Protein AF-A0A0F5PPJ8-F1 (afdb_monomer_lite)

Radius of gyration: 13.31 Å; chains: 1; bounding box: 26×29×36 Å

Sequence (64 aa):
MTEDILAMADWIKNKGFTHIAMESTGSYWKPIYNILEIERLNPMIVNANHIKNVPGRKTDVKDV

Secondary structure (DSSP, 8-state):
-HHHHHHHHHHHHHHT---EEEE-SSSTHHHHHHHHHHTT--EEEE-HHHHTT--S--------

Organism: NCBI:txid391606

Foldseek 3Di:
DLVVLVVVLVVCVVVPDQEAEDEPPDDVCVSSVVVCVVSVNPYHYDHPVVVVPDPDDDPVPDDD

pLDDT: mean 74.64, std 16.35, range [40.81, 91.38]

InterPro domains:
  IPR002525 Transposase IS110-like, N-terminal [PF01548] (4-63)

Structure (mmCIF, N/CA/C/O backbone):
data_AF-A0A0F5PPJ8-F1
#
_entry.id   AF-A0A0F5PPJ8-F1
#
loop_
_atom_site.group_PDB
_atom_site.id
_atom_site.type_symbol
_atom_site.label_atom_id
_atom_site.label_alt_id
_atom_site.label_comp_id
_atom_site.label_asym_id
_atom_site.label_entity_id
_atom_site.label_seq_id
_atom_site.pdbx_PDB_ins_code
_atom_site.Cartn_x
_atom_site.Cartn_y
_atom_site.Cartn_z
_atom_site.occupancy
_atom_site.B_iso_or_equiv
_atom_site.auth_seq_id
_atom_site.auth_comp_id
_atom_site.auth_asym_id
_atom_site.auth_atom_id
_atom_site.pdbx_PDB_model_num
ATOM 1 N N . MET A 1 1 ? 4.357 14.211 0.628 1.00 67.75 1 MET A N 1
ATOM 2 C CA . MET A 1 1 ? 4.560 12.754 0.420 1.00 67.75 1 MET A CA 1
ATOM 3 C C . MET A 1 1 ? 3.859 11.929 1.491 1.00 67.75 1 MET A C 1
ATOM 5 O O . MET A 1 1 ? 2.979 11.168 1.129 1.00 67.75 1 MET A O 1
ATOM 9 N N . THR A 1 2 ? 4.188 12.051 2.784 1.00 83.31 2 THR A N 1
ATOM 10 C CA . THR A 1 2 ? 3.467 11.303 3.841 1.00 83.31 2 THR A CA 1
ATOM 11 C C . THR A 1 2 ? 2.012 11.756 3.990 1.00 83.31 2 THR A C 1
ATOM 13 O O . THR A 1 2 ? 1.125 10.915 4.085 1.00 83.31 2 THR A O 1
ATOM 16 N N . GLU A 1 3 ? 1.759 13.067 3.945 1.00 88.06 3 GLU A N 1
ATOM 17 C CA . GLU A 1 3 ? 0.405 13.640 4.022 1.00 88.06 3 GLU A CA 1
ATOM 18 C C . GLU A 1 3 ? -0.497 13.152 2.881 1.00 88.06 3 GLU A C 1
ATOM 20 O O . GLU A 1 3 ? -1.643 12.780 3.115 1.00 88.06 3 GLU A O 1
ATOM 25 N N . ASP A 1 4 ? 0.045 13.051 1.665 1.00 88.25 4 ASP A N 1
ATOM 26 C CA . ASP A 1 4 ? -0.686 12.549 0.497 1.00 88.25 4 ASP A CA 1
ATOM 27 C C . ASP A 1 4 ? -1.071 11.067 0.647 1.00 88.25 4 ASP A C 1
ATOM 29 O O . ASP A 1 4 ? -2.178 10.667 0.285 1.00 88.25 4 ASP A O 1
ATOM 33 N N . ILE A 1 5 ? -0.180 10.241 1.213 1.00 86.50 5 ILE A N 1
ATOM 34 C CA . ILE A 1 5 ? -0.448 8.811 1.436 1.00 86.50 5 ILE A CA 1
ATOM 35 C C . ILE A 1 5 ? -1.492 8.620 2.545 1.00 86.50 5 ILE A C 1
ATOM 37 O O . ILE A 1 5 ? -2.343 7.738 2.434 1.00 86.50 5 ILE A O 1
ATOM 41 N N . LEU A 1 6 ? -1.467 9.456 3.586 1.00 89.19 6 LEU A N 1
ATOM 42 C CA . LEU A 1 6 ? -2.490 9.448 4.635 1.00 89.19 6 LEU A CA 1
ATOM 43 C C . LEU A 1 6 ? -3.857 9.863 4.081 1.00 89.19 6 LEU A C 1
ATOM 45 O O . LEU A 1 6 ? -4.837 9.150 4.286 1.00 89.19 6 LEU A O 1
ATOM 49 N N . ALA A 1 7 ? -3.914 10.940 3.291 1.00 91.38 7 ALA A N 1
ATOM 50 C CA . ALA A 1 7 ? -5.143 11.367 2.625 1.00 91.38 7 ALA A CA 1
ATOM 51 C C . ALA A 1 7 ? -5.708 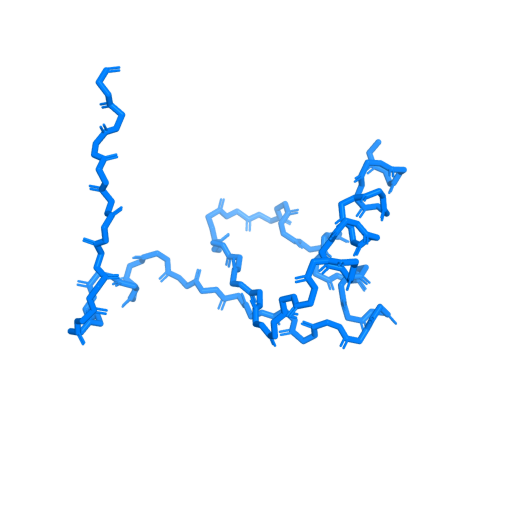10.275 1.698 1.00 91.38 7 ALA A C 1
ATOM 53 O O . ALA A 1 7 ? -6.919 10.044 1.663 1.00 91.38 7 ALA A O 1
ATOM 54 N N . MET A 1 8 ? -4.836 9.552 0.987 1.00 89.25 8 MET A N 1
ATOM 55 C CA . MET A 1 8 ? -5.226 8.386 0.194 1.00 89.25 8 MET A CA 1
ATOM 56 C C . MET A 1 8 ? -5.797 7.266 1.075 1.00 89.25 8 MET A C 1
ATOM 58 O O . MET A 1 8 ? -6.852 6.722 0.753 1.00 89.25 8 MET A O 1
ATOM 62 N N . ALA A 1 9 ? -5.140 6.920 2.184 1.00 87.94 9 ALA A N 1
ATOM 63 C CA . ALA A 1 9 ? -5.620 5.878 3.091 1.00 87.94 9 ALA A CA 1
ATOM 64 C C . ALA A 1 9 ? -6.993 6.230 3.689 1.00 87.94 9 ALA A C 1
ATOM 66 O O . ALA A 1 9 ? -7.883 5.377 3.732 1.00 87.94 9 ALA A O 1
ATOM 67 N N . ASP A 1 10 ? -7.211 7.489 4.074 1.00 89.94 10 ASP A N 1
ATOM 68 C CA . ASP A 1 10 ? -8.520 7.977 4.516 1.00 89.94 10 ASP A CA 1
ATOM 69 C C . ASP A 1 10 ? -9.574 7.900 3.417 1.00 89.94 10 ASP A C 1
ATOM 71 O O . ASP A 1 10 ? -10.698 7.456 3.666 1.00 89.94 10 ASP A O 1
ATOM 75 N N . TRP A 1 11 ? -9.233 8.261 2.184 1.00 90.31 11 TRP A N 1
ATOM 76 C CA . TRP A 1 11 ? -10.151 8.116 1.058 1.00 90.31 11 TRP A CA 1
ATOM 77 C C . TRP A 1 11 ? -10.556 6.653 0.832 1.00 90.31 11 TRP A C 1
ATOM 79 O O . TRP A 1 11 ? -11.741 6.361 0.662 1.00 90.31 11 TRP A O 1
ATOM 89 N N . ILE A 1 12 ? -9.600 5.723 0.901 1.00 86.38 12 ILE A N 1
ATOM 90 C CA . ILE A 1 12 ? -9.854 4.288 0.727 1.00 86.38 12 ILE A CA 1
ATOM 91 C C . ILE A 1 12 ? -10.764 3.753 1.841 1.00 86.38 12 ILE A C 1
ATOM 93 O O . ILE A 1 12 ? -11.756 3.080 1.542 1.00 86.38 12 ILE A O 1
ATOM 97 N N . LYS A 1 13 ? -10.478 4.095 3.107 1.00 84.56 13 LYS A N 1
ATOM 98 C CA . LYS A 1 13 ? -11.311 3.724 4.267 1.00 84.56 13 LYS A CA 1
ATOM 99 C C . LYS A 1 13 ? -12.746 4.218 4.099 1.00 84.56 13 LYS A C 1
ATOM 101 O O . LYS A 1 13 ? -13.687 3.444 4.257 1.00 84.56 13 LYS A O 1
ATOM 106 N N . ASN A 1 14 ? -12.917 5.482 3.711 1.00 88.50 14 ASN A N 1
ATOM 107 C CA . ASN A 1 14 ? -14.237 6.093 3.532 1.00 88.50 14 ASN A CA 1
ATOM 108 C C . ASN A 1 14 ? -15.045 5.480 2.379 1.00 88.50 14 ASN A C 1
ATOM 110 O O . ASN A 1 14 ? -16.274 5.524 2.393 1.00 88.50 14 ASN A O 1
ATOM 114 N N . LYS A 1 15 ? -14.381 4.912 1.369 1.00 86.56 15 LYS A N 1
ATOM 115 C CA . LYS A 1 15 ? -15.040 4.254 0.232 1.00 86.56 15 LYS A CA 1
ATOM 116 C C . LYS A 1 15 ? -15.387 2.785 0.486 1.00 86.56 15 LYS A C 1
ATOM 118 O O . LYS A 1 15 ? -16.112 2.208 -0.320 1.00 86.56 15 LYS A O 1
ATOM 123 N N . GLY A 1 16 ? -14.919 2.194 1.587 1.00 81.56 16 GLY A N 1
ATOM 124 C CA . GLY A 1 16 ? -15.239 0.813 1.957 1.00 81.56 16 GLY A CA 1
ATOM 125 C C . GLY A 1 16 ? -14.576 -0.237 1.062 1.00 81.56 16 GLY A C 1
ATOM 126 O O . GLY A 1 16 ? -15.128 -1.321 0.871 1.00 81.56 16 GLY A O 1
ATOM 127 N N . PHE A 1 17 ? -13.413 0.070 0.482 1.00 79.50 17 PHE A N 1
ATOM 128 C CA . PHE A 1 17 ? -12.657 -0.929 -0.269 1.00 79.50 17 PHE A CA 1
ATOM 129 C C . PHE A 1 17 ? -12.187 -2.053 0.658 1.00 79.50 17 PHE A C 1
ATOM 131 O O . PHE A 1 17 ? -11.675 -1.808 1.746 1.00 79.50 17 PHE A O 1
ATOM 138 N N . THR A 1 18 ? -12.350 -3.294 0.208 1.00 76.00 18 THR A N 1
ATOM 139 C CA . THR A 1 18 ? -12.022 -4.491 0.997 1.00 76.00 18 THR A CA 1
ATOM 140 C C . THR A 1 18 ? -10.649 -5.070 0.676 1.00 76.00 18 THR A C 1
ATOM 142 O O . THR A 1 18 ? -10.099 -5.805 1.488 1.00 76.00 18 THR A O 1
ATOM 145 N N . HIS A 1 19 ? -10.108 -4.764 -0.506 1.00 78.25 19 HIS A N 1
ATOM 146 C CA . HIS A 1 19 ? -8.843 -5.302 -0.997 1.00 78.25 19 HIS A CA 1
ATOM 147 C C . HIS A 1 19 ? -8.074 -4.209 -1.737 1.00 78.25 19 HIS A C 1
ATOM 149 O O . HIS A 1 19 ? -8.650 -3.495 -2.561 1.00 78.25 19 HIS A O 1
ATOM 155 N N . ILE A 1 20 ? -6.772 -4.107 -1.473 1.00 84.00 20 ILE A N 1
ATOM 156 C CA . ILE A 1 20 ? -5.871 -3.169 -2.146 1.00 84.00 20 ILE A CA 1
ATOM 157 C C . ILE A 1 20 ? -4.743 -3.975 -2.770 1.00 84.00 20 ILE A C 1
ATOM 159 O O . ILE A 1 20 ? -4.049 -4.707 -2.073 1.00 84.00 20 ILE A O 1
ATOM 163 N N . ALA A 1 21 ? -4.541 -3.826 -4.075 1.00 84.56 21 ALA A N 1
ATOM 164 C CA . ALA A 1 21 ? -3.442 -4.456 -4.791 1.00 84.56 21 ALA A CA 1
ATOM 165 C C . ALA A 1 21 ? -2.486 -3.377 -5.310 1.00 84.56 21 ALA A C 1
ATOM 167 O O . ALA A 1 21 ? -2.921 -2.429 -5.961 1.00 84.56 21 ALA A O 1
ATOM 168 N N . MET A 1 22 ? -1.191 -3.517 -5.028 1.00 84.12 22 MET A N 1
ATOM 169 C CA . MET A 1 22 ? -0.148 -2.600 -5.489 1.00 84.12 22 MET A CA 1
ATOM 170 C C . MET A 1 22 ? 0.825 -3.307 -6.417 1.00 84.12 22 MET A C 1
ATOM 172 O O . MET A 1 22 ? 1.367 -4.365 -6.092 1.00 84.12 22 MET A O 1
ATOM 176 N N . GLU A 1 23 ? 1.067 -2.694 -7.567 1.00 81.50 23 GLU A N 1
ATOM 177 C CA . GLU A 1 23 ? 1.983 -3.223 -8.563 1.00 81.50 23 GLU A CA 1
ATOM 178 C C . GLU A 1 23 ? 3.438 -3.166 -8.072 1.00 81.50 23 GLU A C 1
ATOM 180 O O . GLU A 1 23 ? 3.944 -2.124 -7.658 1.00 81.50 23 GLU A O 1
ATOM 185 N N . SER A 1 24 ? 4.134 -4.302 -8.131 1.00 72.00 24 SER A N 1
ATOM 186 C CA . SER A 1 24 ? 5.523 -4.447 -7.672 1.00 72.00 24 SER A CA 1
ATOM 187 C C . SER A 1 24 ? 6.570 -3.926 -8.674 1.00 72.00 24 SER A C 1
ATOM 189 O O . SER A 1 24 ? 7.696 -4.420 -8.725 1.00 72.00 24 SER A O 1
ATOM 191 N N . THR A 1 25 ? 6.240 -2.941 -9.509 1.00 67.00 25 THR A N 1
ATOM 192 C CA . THR A 1 25 ? 7.180 -2.344 -10.472 1.00 67.00 25 THR A CA 1
ATOM 193 C C . THR A 1 25 ? 8.037 -1.260 -9.803 1.00 67.00 25 THR A C 1
ATOM 195 O O . THR A 1 25 ? 7.978 -0.082 -10.131 1.00 67.00 25 THR A O 1
ATOM 198 N N . GLY A 1 26 ? 8.853 -1.650 -8.814 1.00 7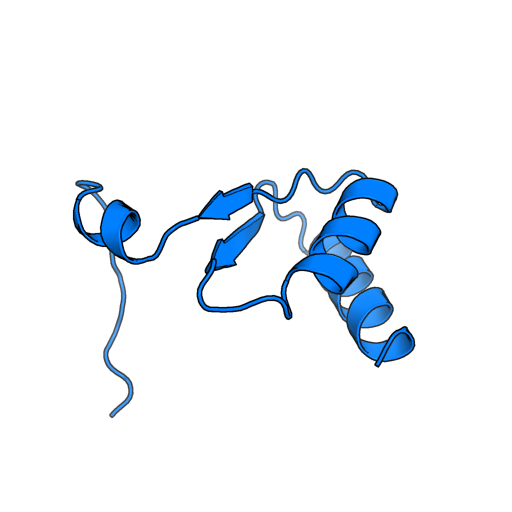1.06 26 GLY A N 1
ATOM 199 C CA . GLY A 1 26 ? 9.828 -0.771 -8.144 1.00 71.06 26 GLY A CA 1
ATOM 200 C C . GLY A 1 26 ? 9.858 -0.906 -6.617 1.00 71.06 26 GLY A C 1
ATOM 201 O O . GLY A 1 26 ? 9.283 -1.832 -6.061 1.00 71.06 26 GLY A O 1
ATOM 202 N N . SER A 1 27 ? 10.545 0.011 -5.917 1.00 76.56 27 SER A N 1
ATOM 203 C CA . SER A 1 27 ? 10.592 0.063 -4.434 1.00 76.56 27 SER A CA 1
ATOM 204 C C . SER A 1 27 ? 9.649 1.104 -3.807 1.00 76.56 27 SER A C 1
ATOM 206 O O . SER A 1 27 ? 9.552 1.174 -2.582 1.00 76.56 27 SER A O 1
ATOM 208 N N . TYR A 1 28 ? 8.944 1.898 -4.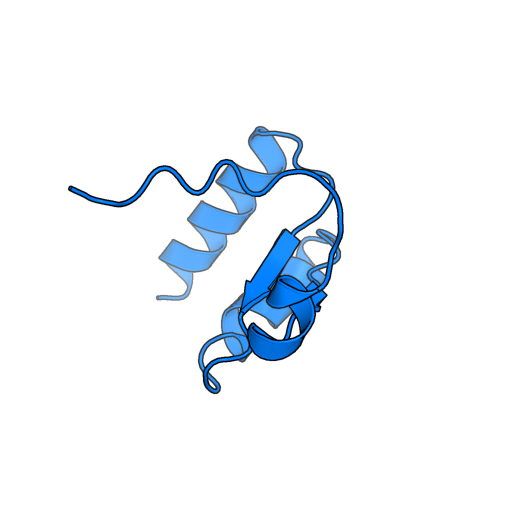619 1.00 78.62 28 TYR A N 1
ATOM 209 C CA . TYR A 1 28 ? 8.086 3.001 -4.158 1.00 78.62 28 TYR A CA 1
ATOM 210 C C . TYR A 1 28 ? 6.828 2.549 -3.402 1.00 78.62 28 TYR A C 1
ATOM 212 O O . TYR A 1 28 ? 6.233 3.344 -2.681 1.00 78.62 28 TYR A O 1
ATOM 220 N N . TRP A 1 29 ? 6.452 1.271 -3.500 1.00 85.19 29 TRP A N 1
ATOM 221 C CA . TRP A 1 29 ? 5.318 0.709 -2.766 1.00 85.19 29 TRP A CA 1
ATOM 222 C C . TRP A 1 29 ? 5.573 0.592 -1.259 1.00 85.19 29 TRP A C 1
ATOM 224 O O . TRP A 1 29 ? 4.618 0.580 -0.495 1.00 85.19 29 TRP A O 1
ATOM 234 N N . LYS A 1 30 ? 6.832 0.527 -0.803 1.00 86.75 30 LYS A N 1
ATOM 235 C CA . LYS A 1 30 ? 7.178 0.304 0.615 1.00 86.75 30 LYS A CA 1
ATOM 236 C C . LYS A 1 30 ? 6.541 1.318 1.582 1.00 86.75 30 LYS A C 1
ATOM 238 O O . LYS A 1 30 ? 5.872 0.881 2.515 1.00 86.75 30 LYS A O 1
ATOM 243 N N . PRO A 1 31 ? 6.691 2.648 1.396 1.00 87.50 31 PRO A N 1
ATOM 244 C CA . PRO A 1 31 ? 6.060 3.621 2.292 1.00 87.50 31 PRO A CA 1
ATOM 245 C C . PRO A 1 31 ? 4.527 3.557 2.261 1.00 87.50 31 PRO A C 1
ATOM 247 O O . PRO A 1 31 ? 3.890 3.764 3.289 1.00 87.50 31 PRO A O 1
ATOM 250 N N . ILE A 1 32 ? 3.940 3.226 1.108 1.00 86.81 32 ILE A N 1
ATOM 251 C CA . ILE A 1 32 ? 2.489 3.100 0.948 1.00 86.81 32 ILE A CA 1
ATOM 252 C C . ILE A 1 32 ? 1.982 1.851 1.678 1.00 86.81 32 ILE A C 1
ATOM 254 O O . ILE A 1 32 ? 1.046 1.931 2.465 1.00 86.81 32 ILE A O 1
ATOM 258 N N . TYR A 1 33 ? 2.650 0.714 1.480 1.00 88.12 33 TYR A N 1
ATOM 259 C CA . TYR A 1 33 ? 2.347 -0.556 2.136 1.00 88.12 33 TYR A CA 1
ATOM 260 C C . TYR A 1 33 ? 2.381 -0.430 3.655 1.00 88.12 33 TYR A C 1
ATOM 262 O O . TYR A 1 33 ? 1.439 -0.850 4.317 1.00 88.12 33 TYR A O 1
ATOM 270 N N . ASN A 1 34 ? 3.412 0.220 4.198 1.00 89.25 34 ASN A N 1
ATOM 271 C CA . ASN A 1 34 ? 3.542 0.412 5.639 1.00 89.25 34 ASN A CA 1
ATOM 272 C C . ASN A 1 34 ? 2.357 1.191 6.227 1.00 89.25 34 ASN A C 1
ATOM 274 O O . ASN A 1 34 ? 1.830 0.807 7.266 1.00 89.25 34 ASN A O 1
ATOM 278 N N . ILE A 1 35 ? 1.920 2.268 5.566 1.00 89.56 35 ILE A N 1
ATOM 279 C CA . ILE A 1 35 ? 0.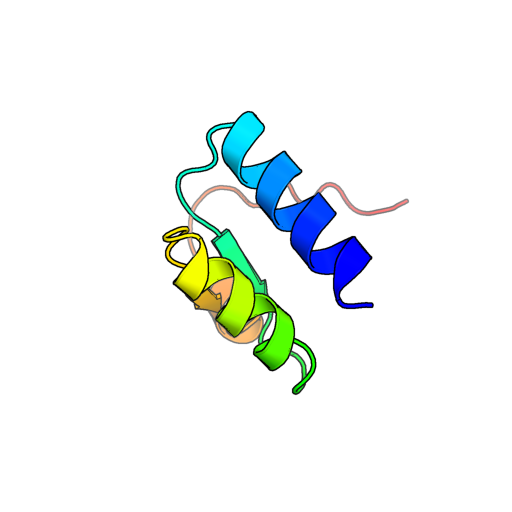779 3.066 6.036 1.00 89.56 35 ILE A CA 1
ATOM 280 C C . ILE A 1 35 ? -0.520 2.263 5.919 1.00 89.56 35 ILE A C 1
ATOM 282 O O . ILE A 1 35 ? -1.296 2.220 6.865 1.00 89.56 35 ILE A O 1
ATOM 286 N N . LEU A 1 36 ? -0.739 1.570 4.802 1.00 88.06 36 LEU A N 1
ATOM 287 C CA . LEU A 1 36 ? -1.938 0.750 4.611 1.00 88.06 36 LEU A CA 1
ATOM 288 C C . LEU A 1 36 ? -2.021 -0.426 5.604 1.00 88.06 36 LEU A C 1
ATOM 290 O O . LEU A 1 36 ? -3.117 -0.762 6.049 1.00 88.06 36 LEU A O 1
ATOM 294 N N . GLU A 1 37 ? -0.892 -1.029 5.988 1.00 87.38 37 GLU A N 1
ATOM 295 C CA . GLU A 1 37 ? -0.841 -2.030 7.065 1.00 87.38 37 GLU A CA 1
ATOM 296 C C . GLU A 1 37 ? -1.198 -1.435 8.429 1.00 87.38 37 GLU A C 1
ATOM 298 O O . GLU A 1 37 ? -2.005 -2.018 9.154 1.00 87.38 37 GLU A O 1
ATOM 303 N N . ILE A 1 38 ? -0.654 -0.259 8.770 1.00 88.69 38 ILE A N 1
ATOM 304 C CA . ILE A 1 38 ? -0.985 0.450 10.020 1.00 88.69 38 ILE A CA 1
ATOM 305 C C . ILE A 1 38 ? -2.488 0.762 10.081 1.00 88.69 38 ILE A C 1
ATOM 307 O O . ILE A 1 38 ? -3.124 0.572 11.118 1.00 88.69 38 ILE A O 1
ATOM 311 N N . GLU A 1 39 ? -3.069 1.157 8.950 1.00 86.50 39 GLU A N 1
ATOM 312 C CA . GLU A 1 39 ? -4.497 1.447 8.790 1.00 86.50 39 GLU A CA 1
ATOM 313 C C . GLU A 1 39 ? -5.378 0.184 8.680 1.00 86.50 39 GLU A C 1
ATOM 315 O O . GLU A 1 39 ? -6.590 0.290 8.495 1.00 86.50 39 GLU A O 1
ATOM 320 N N . ARG A 1 40 ? -4.797 -1.019 8.828 1.00 85.00 40 ARG A N 1
ATOM 321 C CA . ARG A 1 40 ? -5.482 -2.328 8.773 1.00 85.00 40 ARG A CA 1
ATOM 322 C C . ARG A 1 40 ? -6.227 -2.590 7.461 1.00 85.00 40 ARG A C 1
ATOM 324 O O . ARG A 1 40 ? -7.256 -3.265 7.444 1.00 85.00 40 ARG A O 1
ATOM 331 N N . LEU A 1 41 ? -5.693 -2.079 6.355 1.00 83.88 41 LEU A N 1
ATOM 332 C CA . LEU A 1 41 ? -6.289 -2.181 5.021 1.00 83.88 41 LEU A CA 1
ATOM 333 C C . LEU A 1 41 ? -5.797 -3.387 4.198 1.00 83.88 41 LEU A C 1
ATOM 335 O O . LEU A 1 41 ? -6.162 -3.508 3.031 1.00 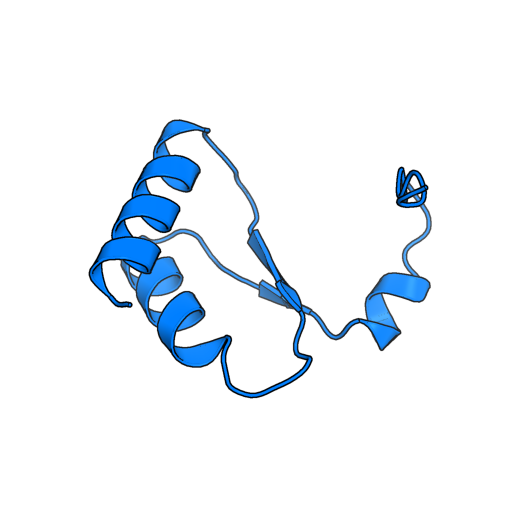83.88 41 LEU A O 1
ATOM 339 N N . ASN A 1 42 ? -4.990 -4.278 4.788 1.00 82.50 42 ASN A N 1
ATOM 340 C CA . ASN A 1 42 ? -4.499 -5.530 4.187 1.00 82.50 42 ASN A CA 1
ATOM 341 C C . ASN A 1 42 ? -4.018 -5.385 2.721 1.00 82.50 42 ASN A C 1
ATOM 343 O O . ASN A 1 42 ? -4.564 -6.034 1.821 1.00 82.50 42 ASN A O 1
ATOM 347 N N . PRO A 1 43 ? -3.023 -4.522 2.444 1.00 87.94 43 PRO A N 1
ATOM 348 C CA . PRO A 1 43 ? -2.494 -4.354 1.096 1.00 87.94 43 PRO A CA 1
ATOM 349 C C . PRO A 1 43 ? -1.811 -5.631 0.585 1.00 87.94 43 PRO A C 1
ATOM 351 O O . PRO A 1 43 ? -1.122 -6.333 1.319 1.00 87.94 43 PRO A O 1
ATOM 354 N N . MET A 1 44 ? -1.939 -5.901 -0.711 1.00 86.62 44 MET A N 1
ATOM 355 C CA . MET A 1 44 ? -1.289 -7.014 -1.400 1.00 86.62 44 MET A CA 1
ATOM 356 C C . MET A 1 44 ? -0.317 -6.479 -2.447 1.00 86.62 44 MET A C 1
ATOM 358 O O . MET A 1 44 ? -0.691 -5.674 -3.299 1.00 86.62 44 MET A O 1
ATOM 362 N N . ILE A 1 45 ? 0.928 -6.952 -2.428 1.00 84.12 45 ILE A N 1
ATOM 363 C CA . ILE A 1 45 ? 1.883 -6.663 -3.501 1.00 84.12 45 ILE A CA 1
ATOM 364 C C . ILE A 1 45 ? 1.685 -7.682 -4.618 1.00 84.12 45 ILE A C 1
ATOM 366 O O . ILE A 1 45 ? 1.835 -8.886 -4.416 1.00 84.12 45 ILE A O 1
ATOM 370 N N . VAL A 1 46 ? 1.357 -7.196 -5.809 1.00 80.25 46 VAL A N 1
ATOM 371 C CA . VAL A 1 46 ? 1.079 -8.017 -6.986 1.00 80.25 46 VAL A CA 1
ATOM 372 C C . VAL A 1 46 ? 2.141 -7.777 -8.048 1.00 80.25 46 VAL A C 1
ATOM 374 O O . VAL A 1 46 ? 2.486 -6.646 -8.389 1.00 80.25 46 VAL A O 1
ATOM 377 N N . ASN A 1 47 ? 2.689 -8.858 -8.595 1.00 75.00 47 ASN A N 1
ATOM 378 C CA . ASN A 1 47 ? 3.558 -8.763 -9.759 1.00 75.00 47 ASN A CA 1
ATOM 379 C C . ASN A 1 47 ? 2.675 -8.624 -11.011 1.00 75.00 47 ASN A C 1
ATOM 381 O O . ASN A 1 47 ? 1.868 -9.513 -11.289 1.00 75.00 47 ASN A O 1
ATOM 385 N N . ALA A 1 48 ? 2.832 -7.539 -11.778 1.00 60.34 48 ALA A N 1
ATOM 386 C CA . ALA A 1 48 ? 2.073 -7.292 -13.010 1.00 60.34 48 ALA A CA 1
ATOM 387 C C . ALA A 1 48 ? 2.177 -8.441 -14.029 1.00 60.34 48 ALA A C 1
ATOM 389 O O . ALA A 1 48 ? 1.240 -8.686 -14.791 1.00 60.34 48 ALA A O 1
ATOM 390 N N . ASN A 1 49 ? 3.282 -9.198 -14.012 1.00 55.53 49 ASN A N 1
ATOM 391 C CA . ASN A 1 49 ? 3.447 -10.378 -14.862 1.00 55.53 49 ASN A CA 1
ATOM 392 C C . ASN A 1 49 ? 2.511 -11.533 -14.466 1.00 55.53 49 ASN A C 1
ATOM 394 O O . ASN A 1 49 ? 2.170 -12.345 -15.319 1.00 55.53 49 ASN A O 1
ATOM 398 N N . HIS A 1 50 ? 2.050 -11.588 -13.211 1.00 52.66 50 HIS A N 1
ATOM 399 C CA . HIS A 1 50 ? 1.114 -12.607 -12.720 1.00 52.66 50 HIS A CA 1
ATOM 400 C C . HIS A 1 50 ? -0.359 -12.197 -12.928 1.00 52.66 50 HIS A C 1
ATOM 402 O O . HIS A 1 50 ? -1.204 -13.052 -13.183 1.00 52.66 50 HIS A O 1
ATOM 408 N N . ILE A 1 51 ? -0.675 -10.894 -12.922 1.00 52.81 51 ILE A N 1
ATOM 409 C CA . ILE A 1 51 ? -2.038 -10.386 -13.194 1.00 52.81 51 ILE A CA 1
ATOM 410 C C . ILE A 1 51 ? -2.499 -10.677 -14.630 1.00 52.81 51 ILE A C 1
ATOM 412 O O . ILE A 1 51 ? -3.697 -10.805 -14.877 1.00 52.81 51 ILE A O 1
ATOM 416 N N . LYS A 1 52 ? -1.571 -10.854 -15.581 1.00 49.47 52 LYS A N 1
ATOM 417 C CA . LYS A 1 52 ? -1.905 -11.199 -16.974 1.00 49.47 52 LYS A CA 1
ATOM 418 C C . LYS A 1 52 ? -2.617 -12.551 -17.139 1.00 49.47 52 LYS A C 1
ATOM 420 O O . LYS A 1 52 ? -3.222 -12.760 -18.184 1.00 49.47 52 LYS A O 1
ATOM 425 N N . ASN A 1 53 ? -2.596 -13.424 -16.128 1.00 45.72 53 ASN A N 1
ATOM 426 C CA . ASN A 1 53 ? -3.131 -14.787 -16.222 1.00 45.72 53 ASN A CA 1
ATOM 427 C C . ASN A 1 53 ? -4.381 -15.050 -15.363 1.00 45.72 53 ASN A C 1
ATOM 429 O O . ASN A 1 53 ? -4.774 -16.206 -15.228 1.00 45.72 53 ASN A O 1
ATOM 433 N N . VAL A 1 54 ? -5.027 -14.026 -14.791 1.00 48.19 54 VAL A N 1
ATOM 434 C CA . VAL A 1 54 ? -6.271 -14.227 -14.026 1.00 48.19 54 VAL A CA 1
ATOM 435 C C . VAL A 1 54 ? -7.468 -14.236 -14.992 1.00 48.19 54 VAL A C 1
ATOM 437 O O . VAL A 1 54 ? -7.751 -13.205 -15.611 1.00 48.19 54 VAL A O 1
ATOM 440 N N . PRO A 1 55 ? -8.193 -15.360 -15.163 1.00 40.81 55 PRO A N 1
ATOM 441 C CA . PRO A 1 55 ? -9.371 -15.400 -16.016 1.00 40.81 55 PRO A CA 1
ATOM 442 C C . PRO A 1 55 ? -10.529 -14.715 -15.288 1.00 40.81 55 PRO A C 1
ATOM 444 O O . PRO A 1 55 ? -11.002 -15.200 -14.264 1.00 40.81 55 PRO A O 1
ATOM 447 N N . GLY A 1 56 ? -11.003 -13.596 -15.835 1.00 50.56 56 GLY A N 1
ATOM 448 C CA . GLY A 1 56 ? -12.206 -12.910 -15.362 1.00 50.56 56 GLY A CA 1
ATOM 449 C C . GLY A 1 56 ? -11.960 -11.455 -14.971 1.00 50.56 56 GLY A C 1
ATOM 450 O O . GLY A 1 56 ? -11.463 -11.169 -13.891 1.00 50.56 56 GLY A O 1
ATOM 451 N N . ARG A 1 57 ? -12.413 -10.546 -15.847 1.00 50.75 57 ARG A N 1
ATOM 452 C CA . ARG A 1 57 ? -12.496 -9.079 -15.687 1.00 50.75 57 ARG A CA 1
ATOM 453 C C . ARG A 1 57 ? -11.170 -8.307 -15.656 1.00 50.75 57 ARG A C 1
ATOM 455 O O . ARG A 1 57 ? -10.793 -7.721 -14.650 1.00 50.75 57 ARG A O 1
ATOM 462 N N . LYS A 1 58 ? -10.585 -8.122 -16.842 1.00 44.16 58 LYS A N 1
ATOM 463 C CA . LYS A 1 58 ? -9.957 -6.838 -17.186 1.00 44.16 58 LYS A CA 1
ATOM 464 C C . LYS A 1 58 ? -10.981 -5.997 -17.962 1.00 44.16 58 LYS A C 1
ATOM 466 O O . LYS A 1 58 ? -11.161 -6.206 -19.155 1.00 44.16 58 LYS A O 1
ATOM 471 N N . THR A 1 59 ? -11.664 -5.059 -17.306 1.00 47.94 59 THR A N 1
ATOM 472 C CA . THR A 1 59 ? -12.243 -3.878 -17.984 1.00 47.94 59 THR A CA 1
ATOM 473 C C . THR A 1 59 ? -11.183 -2.784 -18.039 1.00 47.94 59 THR A C 1
ATOM 475 O O . THR A 1 59 ? -11.387 -1.672 -17.566 1.00 47.94 59 THR A O 1
ATOM 478 N N . ASP A 1 60 ? -10.012 -3.140 -18.558 1.00 54.91 60 ASP A N 1
ATOM 479 C CA . ASP A 1 60 ? -8.953 -2.192 -18.875 1.00 54.91 60 ASP A CA 1
ATOM 480 C C . ASP A 1 60 ? -9.354 -1.570 -20.211 1.00 54.91 60 ASP A C 1
ATOM 482 O O . ASP A 1 60 ? -9.012 -2.058 -21.292 1.00 54.91 60 ASP A O 1
ATOM 486 N N . VAL A 1 61 ? -10.243 -0.582 -20.132 1.00 48.97 61 VAL A N 1
ATOM 487 C CA . VAL A 1 61 ? -10.553 0.260 -21.279 1.00 48.97 61 VAL A CA 1
ATOM 488 C C . V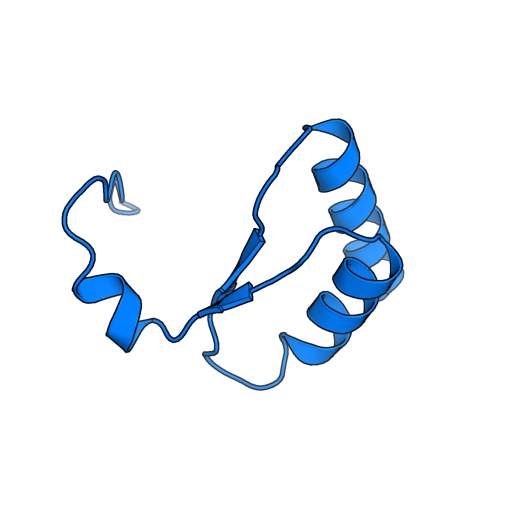AL A 1 61 ? -9.301 1.094 -21.479 1.00 48.97 61 VAL A C 1
ATOM 490 O O . VAL A 1 61 ? -8.964 1.904 -20.625 1.00 48.97 61 VAL A O 1
ATOM 493 N N . LYS A 1 62 ? -8.581 0.786 -22.557 1.00 44.69 62 LYS A N 1
ATOM 494 C CA . LYS A 1 62 ? -7.432 1.534 -23.060 1.00 44.69 62 LYS A CA 1
ATOM 495 C C . LYS A 1 62 ? -7.599 3.031 -22.791 1.00 44.69 62 LYS A C 1
ATOM 497 O O . LYS A 1 62 ? -8.598 3.605 -23.228 1.00 44.69 62 LYS A O 1
ATOM 502 N N . ASP A 1 63 ? -6.596 3.632 -22.160 1.00 47.03 63 ASP A N 1
ATOM 503 C CA . ASP A 1 63 ? -6.320 5.049 -22.356 1.00 47.03 63 ASP A CA 1
ATOM 504 C C . ASP A 1 63 ? -6.223 5.293 -23.871 1.00 47.03 63 ASP A C 1
ATOM 506 O O . ASP A 1 63 ? -5.474 4.606 -24.580 1.00 47.03 63 ASP A O 1
ATOM 510 N N . VAL A 1 64 ? -7.078 6.190 -24.362 1.00 40.97 64 VAL A N 1
ATOM 511 C CA . VAL A 1 64 ? -7.045 6.742 -25.722 1.00 40.97 64 VAL A CA 1
ATOM 512 C C . VAL A 1 64 ? -6.096 7.925 -25.787 1.00 40.97 64 VAL A C 1
ATOM 514 O O . VAL A 1 64 ? -6.026 8.678 -24.791 1.00 40.97 64 VAL A O 1
#